Protein AF-A0A527G4D2-F1 (afdb_monomer_lite)

Foldseek 3Di:
DVVVVVVVVVVVVVVVVVVVVVVVQQPPFDDQPDDPCPVVVVVCVVDPDHDDPVRVVVVVVVNVQSRDRTHD

Sequence (72 aa):
AAWRRLAYDELLAGQVSLALVRAKVRRLSGRPLVGDGRIVEKLRAALPYSLTSSQEFALAEINADLADPERM

Secondary structure (DSSP, 8-state):
-HHHHHHHHHHHHHHHHHHHHHHHHHTSB-------SHHHHHHHHH-SSPPPHHHHHHHHHHHHHHTSSB--

pLDDT: mean 88.04, std 11.16, range [57.84, 97.81]

Structure (mmCIF, N/CA/C/O backbone):
data_AF-A0A527G4D2-F1
#
_entry.id   AF-A0A527G4D2-F1
#
loop_
_atom_site.group_PDB
_atom_site.id
_atom_site.type_symbol
_atom_site.label_atom_id
_atom_site.label_alt_id
_atom_site.label_comp_id
_atom_site.label_asym_id
_atom_site.label_entity_id
_atom_site.label_seq_id
_atom_site.pdbx_PDB_ins_code
_atom_site.Cartn_x
_atom_site.Cartn_y
_atom_site.Cartn_z
_atom_site.occupancy
_atom_site.B_iso_or_equiv
_atom_site.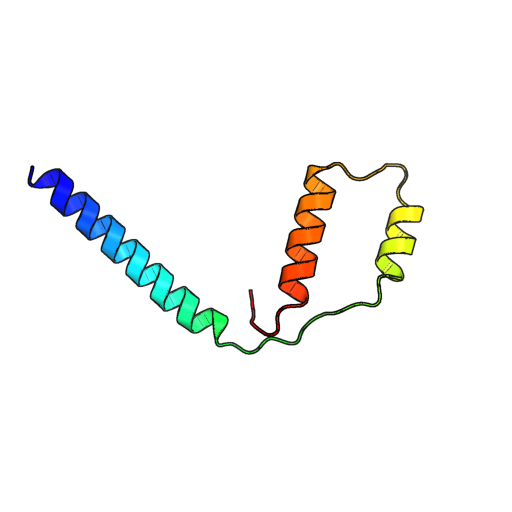auth_seq_id
_atom_site.auth_comp_id
_atom_site.auth_asym_id
_atom_site.auth_atom_id
_atom_site.pdbx_PDB_model_num
ATOM 1 N N . ALA A 1 1 ? 18.828 14.251 -29.967 1.00 75.38 1 ALA A N 1
ATOM 2 C CA . ALA A 1 1 ? 17.821 13.176 -30.143 1.00 75.38 1 ALA A CA 1
ATOM 3 C C . ALA A 1 1 ? 18.249 11.866 -29.473 1.00 75.38 1 ALA A C 1
ATOM 5 O O . ALA A 1 1 ? 17.432 11.306 -28.757 1.00 75.38 1 ALA A O 1
ATOM 6 N N . ALA A 1 2 ? 19.511 11.435 -29.622 1.00 84.06 2 ALA A N 1
ATOM 7 C CA . ALA A 1 2 ? 20.049 10.194 -29.042 1.00 84.06 2 ALA A CA 1
ATOM 8 C C . ALA A 1 2 ? 19.838 10.035 -27.518 1.00 84.06 2 ALA A C 1
ATOM 10 O O . ALA A 1 2 ? 19.348 9.002 -27.082 1.00 84.06 2 ALA A O 1
ATOM 11 N N . TRP A 1 3 ? 20.082 11.082 -26.723 1.00 91.88 3 TRP A N 1
ATOM 12 C CA . TRP A 1 3 ? 19.895 11.045 -25.261 1.00 91.88 3 TRP A CA 1
ATOM 13 C C . TRP A 1 3 ? 18.454 10.768 -24.808 1.00 91.88 3 TRP A C 1
ATOM 15 O O . TRP A 1 3 ? 18.242 10.071 -23.823 1.00 91.88 3 TRP A O 1
ATOM 25 N N . ARG A 1 4 ? 17.450 11.260 -25.551 1.00 95.12 4 ARG A N 1
ATOM 26 C CA . ARG A 1 4 ? 16.035 10.971 -25.254 1.00 95.12 4 ARG A CA 1
ATOM 27 C C . ARG A 1 4 ? 15.696 9.506 -25.498 1.00 95.12 4 ARG A C 1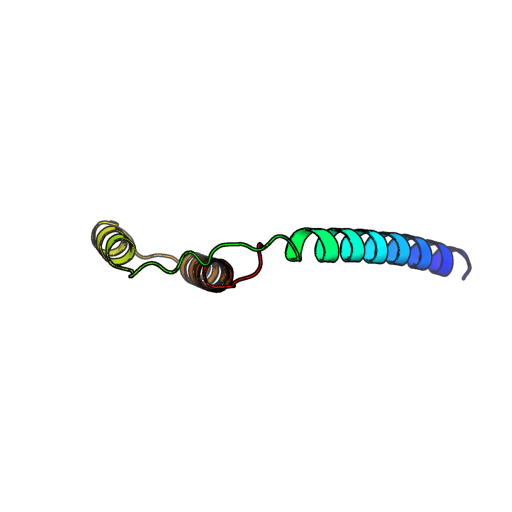
ATOM 29 O O . ARG A 1 4 ? 14.892 8.946 -24.766 1.00 95.12 4 ARG A O 1
ATOM 36 N N . ARG A 1 5 ? 16.297 8.904 -26.528 1.00 95.12 5 ARG A N 1
ATOM 37 C CA . ARG A 1 5 ? 16.085 7.492 -26.839 1.00 95.12 5 ARG A CA 1
ATOM 38 C C . ARG A 1 5 ? 16.706 6.603 -25.766 1.00 95.12 5 ARG A C 1
ATOM 40 O O . ARG A 1 5 ? 16.008 5.743 -25.254 1.00 95.12 5 ARG A O 1
ATOM 47 N N . LEU A 1 6 ? 17.948 6.888 -25.373 1.00 95.31 6 LEU A N 1
ATOM 48 C CA . LEU A 1 6 ? 18.631 6.156 -24.307 1.00 95.31 6 LEU A CA 1
ATOM 49 C C . LEU A 1 6 ? 17.843 6.197 -22.987 1.00 95.31 6 LEU A C 1
ATOM 51 O O . LEU A 1 6 ? 17.554 5.151 -22.421 1.00 95.31 6 LEU A O 1
ATOM 55 N N . ALA A 1 7 ? 17.405 7.384 -22.554 1.00 96.44 7 ALA A N 1
ATOM 56 C CA . ALA A 1 7 ? 16.614 7.525 -21.329 1.00 96.44 7 ALA A CA 1
ATOM 57 C C . ALA A 1 7 ? 15.275 6.766 -21.388 1.00 96.44 7 ALA A C 1
ATOM 59 O O . ALA A 1 7 ? 14.831 6.200 -20.390 1.00 96.44 7 ALA A O 1
ATOM 60 N N . TYR A 1 8 ? 14.621 6.744 -22.555 1.00 97.00 8 TYR A N 1
ATOM 61 C CA . TYR A 1 8 ? 13.383 5.988 -22.735 1.00 97.00 8 TYR A CA 1
ATOM 62 C C . TYR A 1 8 ? 13.628 4.479 -22.698 1.00 97.00 8 TYR A C 1
ATOM 64 O O . TYR A 1 8 ? 12.869 3.760 -22.055 1.00 97.00 8 TYR A O 1
ATOM 72 N N . ASP A 1 9 ? 14.689 4.007 -23.353 1.00 97.19 9 ASP A N 1
ATOM 73 C CA . ASP A 1 9 ? 15.043 2.589 -23.379 1.00 97.19 9 ASP A CA 1
ATOM 74 C C . ASP A 1 9 ? 15.415 2.094 -21.964 1.00 97.19 9 ASP A C 1
ATOM 76 O O . ASP A 1 9 ? 14.989 1.011 -21.564 1.00 97.19 9 ASP A O 1
ATOM 80 N N . GLU A 1 10 ? 16.105 2.910 -21.159 1.00 97.06 10 GLU A N 1
ATOM 81 C CA . GLU A 1 10 ? 16.397 2.612 -19.747 1.00 97.06 10 GLU A CA 1
ATOM 82 C C . GLU A 1 10 ? 15.132 2.571 -18.879 1.00 97.06 10 GLU A C 1
ATOM 84 O O . GLU A 1 10 ? 14.923 1.618 -18.120 1.00 97.06 10 GLU A O 1
ATOM 89 N N . LEU A 1 11 ? 14.249 3.568 -19.013 1.00 97.81 11 LEU A N 1
ATOM 90 C CA . LEU A 1 11 ? 12.972 3.581 -18.300 1.00 97.81 11 LEU A CA 1
ATOM 91 C C . LEU A 1 11 ? 12.129 2.356 -18.672 1.00 97.81 11 LEU A C 1
ATOM 93 O O . LEU A 1 11 ? 11.576 1.696 -17.791 1.00 97.81 11 LEU A O 1
ATOM 97 N N . LEU A 1 12 ? 12.048 2.035 -19.966 1.00 97.62 12 LEU A N 1
ATOM 98 C CA . LEU A 1 12 ? 11.303 0.889 -20.470 1.00 97.62 12 LEU A CA 1
ATOM 99 C C . LEU A 1 12 ? 11.875 -0.424 -19.931 1.00 97.62 12 LEU A C 1
ATOM 101 O O . LEU A 1 12 ? 11.108 -1.258 -19.454 1.00 97.62 12 LEU A O 1
ATOM 105 N N . ALA A 1 13 ? 13.198 -0.596 -19.938 1.00 97.81 13 ALA A N 1
ATOM 106 C CA . ALA A 1 13 ? 13.845 -1.767 -19.353 1.00 97.81 13 ALA A CA 1
ATOM 107 C C . ALA A 1 13 ? 13.502 -1.919 -17.859 1.00 97.81 13 ALA A C 1
ATOM 109 O O . ALA A 1 13 ? 13.189 -3.025 -17.401 1.00 97.81 13 ALA A O 1
ATOM 110 N N . GLY A 1 14 ? 13.470 -0.810 -17.112 1.00 97.12 14 GLY A N 1
ATOM 111 C CA . GLY A 1 14 ? 13.017 -0.783 -15.721 1.00 97.12 14 GLY A CA 1
ATOM 112 C C . GLY A 1 14 ? 11.549 -1.194 -15.556 1.00 97.12 14 GLY A C 1
ATOM 113 O O . GLY A 1 14 ? 11.239 -2.044 -14.719 1.00 97.12 14 GLY A O 1
ATOM 114 N N . GLN A 1 15 ? 10.645 -0.656 -16.381 1.00 97.56 15 GLN A N 1
ATOM 115 C CA . GLN A 1 15 ? 9.217 -0.999 -16.332 1.00 97.56 15 GLN A CA 1
ATOM 116 C C . GLN A 1 15 ? 8.958 -2.465 -16.699 1.00 97.56 15 GLN A C 1
ATOM 118 O O . GLN A 1 15 ? 8.172 -3.132 -16.026 1.00 97.56 15 GLN A O 1
ATOM 123 N N . VAL A 1 16 ? 9.651 -2.998 -17.711 1.00 97.44 16 VAL A N 1
ATOM 124 C CA . VAL A 1 16 ? 9.568 -4.418 -18.090 1.00 97.44 16 VAL A CA 1
ATOM 125 C C . VAL A 1 16 ? 10.057 -5.306 -16.947 1.00 97.44 16 VAL A C 1
ATOM 127 O O . VAL A 1 16 ? 9.389 -6.277 -16.593 1.00 97.44 16 VAL A O 1
ATOM 130 N N . SER A 1 17 ? 11.177 -4.948 -16.314 1.00 96.75 17 SER A N 1
ATOM 131 C CA . SER A 1 17 ? 11.716 -5.689 -15.168 1.00 96.75 17 SER A CA 1
ATOM 132 C C . SER A 1 17 ? 10.727 -5.713 -13.996 1.00 96.75 17 SER A C 1
ATOM 134 O O . SER A 1 17 ? 10.447 -6.777 -13.443 1.00 96.75 17 SER A O 1
ATOM 136 N N . LEU A 1 18 ? 10.129 -4.564 -13.660 1.00 95.25 18 LEU A N 1
ATOM 137 C CA . LEU A 1 18 ? 9.105 -4.464 -12.616 1.00 95.25 18 LEU A CA 1
ATOM 138 C C . LEU A 1 18 ? 7.849 -5.281 -12.958 1.00 95.25 18 LEU A C 1
ATOM 140 O O . LEU A 1 18 ? 7.306 -5.965 -12.089 1.00 95.25 18 LEU A O 1
ATOM 144 N N . ALA A 1 19 ? 7.396 -5.241 -14.214 1.00 93.69 19 ALA A N 1
ATOM 145 C CA . ALA A 1 19 ? 6.240 -6.004 -14.672 1.00 93.69 19 ALA A CA 1
ATOM 146 C C . ALA A 1 19 ? 6.465 -7.521 -14.552 1.00 93.69 19 ALA A C 1
ATOM 148 O O . ALA A 1 19 ? 5.583 -8.231 -14.069 1.00 93.69 19 ALA A O 1
ATOM 149 N N . LEU A 1 20 ? 7.655 -8.015 -14.912 1.00 92.94 20 LEU A N 1
ATOM 150 C CA . LEU A 1 20 ? 8.025 -9.427 -14.762 1.00 92.94 20 LEU A CA 1
ATOM 151 C C . LEU A 1 20 ? 8.035 -9.868 -13.291 1.00 92.94 20 LEU A C 1
ATOM 153 O O . LEU A 1 20 ? 7.528 -10.943 -12.965 1.00 92.94 20 LEU A O 1
ATOM 157 N N . VAL A 1 21 ? 8.565 -9.032 -12.390 1.00 90.75 21 VAL A N 1
ATOM 158 C CA . VAL A 1 21 ? 8.538 -9.304 -10.944 1.00 90.75 21 VAL A CA 1
ATOM 159 C C . VAL A 1 21 ? 7.096 -9.354 -10.431 1.00 90.75 21 VAL A C 1
ATOM 161 O O . VAL A 1 21 ? 6.724 -10.329 -9.780 1.00 90.75 21 VAL A O 1
ATOM 164 N N . ARG A 1 22 ? 6.259 -8.366 -10.776 1.00 87.38 22 ARG A N 1
ATOM 165 C CA . ARG A 1 22 ? 4.837 -8.327 -10.384 1.00 87.38 22 ARG A CA 1
ATOM 166 C C . ARG A 1 22 ? 4.065 -9.549 -10.877 1.00 87.38 22 ARG A C 1
ATOM 168 O O . ARG A 1 22 ? 3.343 -10.158 -10.095 1.00 87.38 22 ARG A O 1
ATOM 175 N N . ALA A 1 23 ? 4.263 -9.953 -12.133 1.00 86.00 23 ALA A N 1
ATOM 176 C CA . ALA A 1 23 ? 3.619 -11.137 -12.702 1.00 86.00 23 ALA A CA 1
ATOM 177 C C . ALA A 1 23 ? 3.998 -12.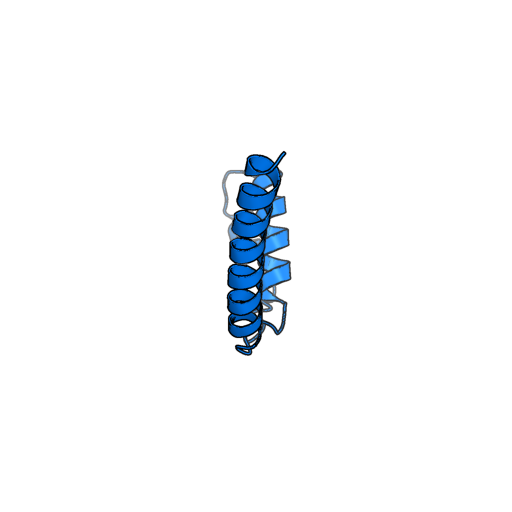429 -11.955 1.00 86.00 23 ALA A C 1
ATOM 179 O O . ALA A 1 23 ? 3.171 -13.325 -11.789 1.00 86.00 23 ALA A O 1
ATOM 180 N N . LYS A 1 24 ? 5.242 -12.526 -11.468 1.00 83.19 24 LYS A N 1
ATOM 181 C CA . LYS A 1 24 ? 5.698 -13.664 -10.662 1.00 83.19 24 LYS A CA 1
ATOM 182 C C . LYS A 1 24 ? 5.107 -13.654 -9.248 1.00 83.19 24 LYS A C 1
ATOM 184 O O . LYS A 1 24 ? 4.770 -14.722 -8.745 1.00 83.19 24 LYS A O 1
ATOM 189 N N . VAL A 1 25 ? 4.996 -12.482 -8.619 1.00 78.81 25 VAL A N 1
ATOM 190 C CA . VAL A 1 25 ? 4.483 -12.330 -7.245 1.00 78.81 25 VAL A CA 1
ATOM 191 C C . VAL A 1 25 ? 2.970 -12.549 -7.175 1.00 78.81 25 VAL A C 1
ATOM 193 O O . VAL A 1 25 ? 2.540 -13.355 -6.353 1.00 78.81 25 VAL A O 1
ATOM 196 N N . ARG A 1 26 ? 2.182 -11.949 -8.082 1.00 68.56 26 ARG A N 1
ATOM 197 C CA . ARG A 1 26 ? 0.712 -12.120 -8.136 1.00 68.56 26 ARG A CA 1
ATOM 198 C C . ARG A 1 26 ? 0.269 -13.578 -8.239 1.00 68.56 26 ARG A C 1
ATOM 200 O O . ARG A 1 26 ? -0.755 -13.971 -7.695 1.00 68.56 26 ARG A O 1
ATOM 207 N N . ARG A 1 27 ? 1.079 -14.415 -8.893 1.00 61.50 27 ARG A N 1
ATOM 208 C CA . ARG A 1 27 ? 0.791 -15.844 -9.084 1.00 61.50 27 ARG A CA 1
ATOM 209 C C . ARG A 1 27 ? 0.896 -16.674 -7.795 1.00 61.50 27 ARG A C 1
ATOM 211 O O . ARG A 1 27 ? 0.567 -17.860 -7.806 1.00 61.50 27 ARG A O 1
ATOM 218 N N . LEU A 1 28 ? 1.366 -16.098 -6.687 1.00 58.94 28 LEU A N 1
ATOM 219 C CA . LEU A 1 28 ? 1.313 -16.750 -5.383 1.00 58.94 28 LEU A CA 1
ATOM 220 C C . LEU A 1 28 ? -0.123 -16.676 -4.859 1.00 58.94 28 LEU A C 1
ATOM 222 O O . LEU A 1 28 ? -0.521 -15.662 -4.301 1.00 58.94 28 LEU A O 1
ATOM 226 N N . SER A 1 29 ? -0.880 -17.762 -5.018 1.00 57.84 29 SER A N 1
ATOM 227 C CA . SER A 1 29 ? -2.244 -17.895 -4.496 1.00 57.84 29 SER A CA 1
ATOM 228 C C . SER A 1 29 ? -2.327 -17.435 -3.035 1.00 57.84 29 SER A C 1
ATOM 230 O O . SER A 1 29 ? -1.703 -18.043 -2.154 1.00 57.84 29 SER A O 1
ATOM 232 N N . GLY A 1 30 ? -3.074 -16.360 -2.791 1.00 64.19 30 GLY A N 1
ATOM 233 C CA . GLY A 1 30 ? -3.471 -15.927 -1.460 1.00 64.19 30 GLY A CA 1
ATOM 234 C C . GLY A 1 30 ? -4.694 -16.706 -0.979 1.00 64.19 30 GLY A C 1
ATOM 235 O O . GLY A 1 30 ? -5.269 -17.519 -1.702 1.00 64.19 30 GLY A O 1
ATOM 236 N N . ARG A 1 31 ? -5.095 -16.480 0.272 1.00 72.44 31 ARG A N 1
ATOM 237 C CA . ARG A 1 31 ? -6.440 -16.831 0.740 1.00 72.44 31 ARG A CA 1
ATOM 238 C C . ARG A 1 31 ? -7.168 -15.515 0.990 1.00 72.44 31 ARG A C 1
ATOM 240 O O . ARG A 1 31 ? -6.650 -14.757 1.812 1.00 72.44 31 ARG A O 1
ATOM 247 N N . PRO A 1 32 ? -8.318 -15.264 0.341 1.00 77.50 32 PRO A N 1
ATOM 248 C CA . PRO A 1 32 ? -9.129 -14.094 0.639 1.00 77.50 32 PRO A CA 1
ATOM 249 C C . PRO A 1 32 ? -9.407 -14.005 2.136 1.00 77.50 32 PRO A C 1
ATOM 251 O O . PRO A 1 32 ? -9.798 -14.997 2.762 1.00 77.50 32 PRO A O 1
ATOM 254 N N . LEU A 1 33 ? -9.212 -12.823 2.710 1.00 78.25 33 LEU A N 1
ATOM 255 C CA . LEU A 1 33 ? -9.457 -12.559 4.122 1.00 78.25 33 LEU A CA 1
ATOM 256 C C . LEU A 1 33 ? -10.756 -11.765 4.280 1.00 78.25 33 LEU A C 1
ATOM 258 O O . LEU A 1 33 ? -10.770 -10.623 4.732 1.00 78.25 33 LEU A O 1
ATOM 262 N N . VAL A 1 34 ? -11.869 -12.387 3.889 1.00 78.06 34 VAL A N 1
ATOM 263 C CA . VAL A 1 34 ? -13.197 -11.775 3.994 1.00 78.06 34 VAL A CA 1
ATOM 264 C C . VAL A 1 34 ? -13.725 -11.958 5.417 1.00 78.06 34 VAL A C 1
ATOM 266 O O . VAL A 1 34 ? -14.179 -13.036 5.800 1.00 78.06 34 VAL A O 1
ATOM 269 N N . GLY A 1 35 ? -13.625 -10.900 6.220 1.00 82.12 35 GLY A N 1
ATOM 270 C CA . GLY A 1 35 ? -14.256 -10.825 7.536 1.00 82.12 35 GLY A CA 1
ATOM 271 C C . GLY A 1 35 ? -15.747 -10.482 7.455 1.00 82.12 35 GLY A C 1
ATOM 272 O O . GLY A 1 35 ? -16.245 -10.014 6.437 1.00 82.12 35 GLY A O 1
ATOM 273 N N . ASP A 1 36 ? -16.463 -10.660 8.564 1.00 85.00 36 ASP A N 1
ATOM 274 C CA . ASP A 1 36 ? -17.894 -10.340 8.696 1.00 85.00 36 ASP A CA 1
ATOM 275 C C . ASP A 1 36 ? -18.171 -8.894 9.164 1.00 85.00 36 ASP A C 1
ATOM 277 O O . ASP A 1 36 ? -19.309 -8.541 9.472 1.00 85.00 36 ASP A O 1
ATOM 281 N N . GLY A 1 37 ? -17.124 -8.070 9.283 1.00 88.12 37 GLY A N 1
ATOM 282 C CA . GLY A 1 37 ? -17.195 -6.668 9.709 1.00 88.12 37 GLY A CA 1
ATOM 283 C C . GLY A 1 37 ? -17.471 -6.441 11.201 1.00 88.12 37 GLY A C 1
ATOM 284 O O . GLY A 1 37 ? -17.327 -5.319 11.679 1.00 88.12 37 GLY A O 1
ATOM 285 N N .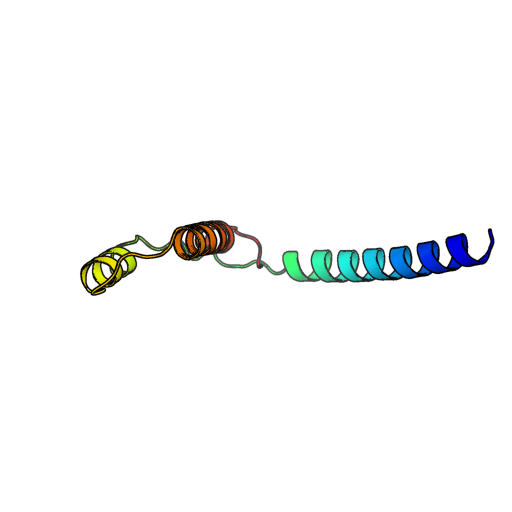 ARG A 1 38 ? -17.793 -7.473 11.994 1.00 93.06 38 ARG A N 1
ATOM 286 C CA . ARG A 1 38 ? -18.285 -7.291 13.376 1.00 93.06 38 ARG A CA 1
ATOM 287 C C . ARG A 1 38 ? -17.271 -6.634 14.308 1.00 93.06 38 ARG A C 1
ATOM 289 O O . ARG A 1 38 ? -17.646 -5.851 15.178 1.00 93.06 38 ARG A O 1
ATOM 296 N N . ILE A 1 39 ? -15.989 -6.967 14.160 1.00 91.38 39 ILE A N 1
ATOM 297 C CA . ILE A 1 39 ? -14.910 -6.364 14.960 1.00 91.38 39 ILE A CA 1
ATOM 298 C C . ILE A 1 39 ? -14.658 -4.921 14.516 1.00 91.38 39 ILE A C 1
ATOM 300 O O . ILE A 1 39 ? -14.452 -4.055 15.362 1.00 91.38 39 ILE A O 1
ATOM 304 N N . VAL A 1 40 ? -14.725 -4.660 13.208 1.00 91.56 40 VAL A N 1
ATOM 305 C CA . VAL A 1 40 ? -14.536 -3.320 12.638 1.00 91.56 40 VAL A CA 1
ATOM 306 C C . VAL A 1 40 ? -15.619 -2.373 13.149 1.00 91.56 40 VAL A C 1
ATOM 308 O O . VAL A 1 40 ? -15.293 -1.291 13.624 1.00 91.56 40 VAL A O 1
ATOM 311 N N . GLU A 1 41 ? -16.881 -2.806 13.163 1.00 92.75 41 GLU A N 1
ATOM 312 C CA . GLU A 1 41 ? -17.987 -2.004 13.697 1.00 92.75 41 GLU A CA 1
ATOM 313 C C . GLU A 1 41 ? -17.839 -1.720 15.195 1.00 92.75 41 GLU A C 1
ATOM 315 O O . GLU A 1 41 ? -18.013 -0.585 15.639 1.00 92.75 41 GLU A O 1
ATOM 320 N N . LYS A 1 42 ? -17.435 -2.722 15.987 1.00 95.62 42 LYS A N 1
ATOM 321 C CA . LYS A 1 42 ? -17.144 -2.516 17.416 1.00 95.62 42 LYS A CA 1
ATOM 322 C C . LYS A 1 42 ? -16.022 -1.504 17.631 1.00 95.62 42 LYS A C 1
ATOM 324 O O . LYS A 1 42 ? -16.116 -0.685 18.540 1.00 95.62 42 LYS A O 1
ATOM 329 N N . LEU A 1 43 ? -14.974 -1.559 16.809 1.00 93.50 43 LEU A N 1
ATOM 330 C CA . LEU A 1 43 ? -13.862 -0.619 16.886 1.00 93.50 43 LEU A CA 1
ATOM 331 C C . LEU A 1 43 ? -14.328 0.793 16.526 1.00 93.50 43 LEU A C 1
ATOM 333 O O . LEU A 1 43 ? -14.073 1.716 17.289 1.00 93.50 43 LEU A O 1
ATOM 337 N N . ARG A 1 44 ? -15.066 0.952 15.420 1.00 93.50 44 ARG A N 1
ATOM 338 C CA . ARG A 1 44 ? -15.6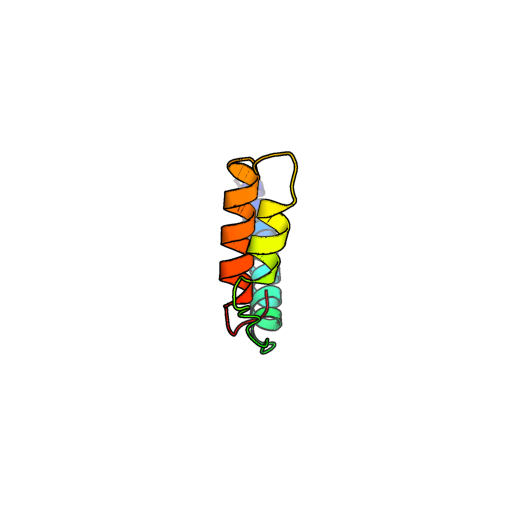25 2.241 14.986 1.00 93.50 44 ARG A CA 1
ATOM 339 C C . ARG A 1 44 ? -16.497 2.879 16.063 1.00 93.50 44 ARG A C 1
ATOM 341 O O . ARG A 1 44 ? -16.347 4.065 16.324 1.00 93.50 44 ARG A O 1
ATOM 348 N N . ALA A 1 45 ? -17.342 2.093 16.728 1.00 95.31 45 ALA A N 1
ATOM 349 C CA . ALA A 1 45 ? -18.178 2.572 17.827 1.00 95.31 45 ALA A CA 1
ATOM 350 C C . ALA A 1 45 ? -17.378 2.969 19.084 1.00 95.31 45 ALA A C 1
ATOM 352 O O . ALA A 1 45 ? -17.840 3.793 19.868 1.00 95.31 45 ALA A O 1
ATOM 353 N N . ALA A 1 46 ? -16.195 2.383 19.292 1.00 97.25 46 ALA A N 1
ATOM 354 C CA . ALA A 1 46 ? -15.330 2.675 20.435 1.00 97.25 46 ALA A CA 1
ATOM 355 C C . ALA A 1 46 ? -14.391 3.874 20.206 1.00 97.25 46 ALA A C 1
ATOM 357 O O . ALA A 1 46 ? -13.791 4.368 21.162 1.00 97.25 46 ALA A O 1
ATOM 358 N N . LEU A 1 47 ? -14.229 4.337 18.962 1.00 95.56 47 LEU A N 1
ATOM 359 C CA . LEU A 1 47 ? -13.361 5.469 18.656 1.00 95.56 47 LEU A CA 1
ATOM 360 C C . LEU A 1 47 ? -14.013 6.788 19.107 1.00 95.56 47 LEU A C 1
ATOM 362 O O . LEU A 1 47 ? -15.154 7.065 18.743 1.00 95.56 47 LEU A O 1
ATOM 366 N N . PRO A 1 48 ? -13.289 7.663 19.831 1.00 96.50 48 PRO A N 1
ATOM 367 C CA . PRO A 1 48 ? -13.801 8.975 20.236 1.00 96.50 48 PRO A CA 1
ATOM 368 C C . PRO A 1 48 ? -13.760 10.012 19.095 1.00 96.50 48 PRO A C 1
ATOM 370 O O . PRO A 1 48 ? -13.854 11.212 19.340 1.00 96.50 48 PRO A O 1
ATOM 373 N N . TYR A 1 49 ? -13.566 9.569 17.853 1.00 95.00 49 TYR A N 1
ATOM 374 C CA . TYR A 1 49 ? -13.488 10.394 16.654 1.00 95.00 49 TYR A CA 1
ATOM 375 C C . TYR A 1 49 ? -14.006 9.617 15.443 1.00 95.00 49 TYR A C 1
ATOM 377 O O . TYR A 1 49 ? -14.007 8.387 15.423 1.00 95.00 49 TYR A O 1
ATOM 385 N N . SER A 1 50 ? -14.409 10.349 14.409 1.00 94.81 50 SER A N 1
ATOM 386 C CA . SER A 1 50 ? -14.735 9.774 13.106 1.00 94.81 50 SER A CA 1
ATOM 387 C C . SER A 1 50 ? -13.489 9.701 12.231 1.00 94.81 50 SER A C 1
ATOM 389 O O . SER A 1 50 ? -12.587 10.534 12.351 1.00 94.81 50 SER A O 1
ATOM 391 N N . LEU A 1 51 ? -13.439 8.711 11.343 1.00 95.88 51 LEU A N 1
ATOM 392 C CA . LEU A 1 51 ? -12.369 8.627 10.359 1.00 95.88 51 LEU A CA 1
ATOM 393 C C . LEU A 1 51 ? -12.469 9.782 9.361 1.00 95.88 51 LEU A C 1
ATOM 395 O O . LEU A 1 51 ? -13.553 10.268 9.034 1.00 95.88 51 LEU A O 1
ATOM 399 N N . THR A 1 52 ? -11.318 10.217 8.868 1.00 97.44 52 THR A N 1
ATOM 400 C CA . THR A 1 52 ? -11.252 11.187 7.777 1.00 97.44 52 THR A CA 1
ATOM 401 C C . THR A 1 52 ? -11.618 10.522 6.454 1.00 97.44 52 THR A C 1
ATOM 403 O O . THR A 1 52 ? -11.483 9.309 6.291 1.00 97.44 52 THR A O 1
ATOM 406 N N . SER A 1 53 ? -11.999 11.319 5.456 1.00 97.81 53 SER A N 1
ATOM 407 C CA . SER A 1 53 ? -12.319 10.800 4.121 1.00 97.81 53 SER A CA 1
ATOM 408 C C . SER A 1 53 ? -11.167 9.998 3.506 1.00 97.81 53 SER A C 1
ATOM 410 O O . SER A 1 53 ? -11.400 8.975 2.870 1.00 97.81 53 SER A O 1
ATOM 412 N N . SER A 1 54 ? -9.918 10.418 3.729 1.00 97.75 54 SER A N 1
ATOM 413 C CA . SER A 1 54 ? -8.739 9.692 3.244 1.00 97.75 54 SER A CA 1
ATOM 414 C C . SER A 1 54 ? -8.539 8.354 3.957 1.00 97.75 54 SER A C 1
ATOM 416 O O . SER A 1 54 ? -8.098 7.393 3.334 1.00 97.75 54 SER A O 1
ATOM 418 N N . GLN A 1 55 ? -8.869 8.273 5.250 1.00 96.12 55 GLN A N 1
ATOM 419 C CA . GLN A 1 55 ? -8.819 7.017 6.002 1.00 96.12 55 GLN A CA 1
ATOM 420 C C . GLN A 1 55 ? -9.904 6.047 5.530 1.00 96.12 55 GLN A C 1
ATOM 422 O O . GLN A 1 55 ? -9.613 4.871 5.334 1.00 96.12 55 GLN A O 1
ATOM 427 N N . GLU A 1 56 ? -11.126 6.533 5.296 1.00 96.31 56 GLU A N 1
ATOM 428 C CA . GLU A 1 56 ? -12.209 5.712 4.738 1.00 96.31 56 GLU A CA 1
ATOM 429 C C . GLU A 1 56 ? -11.850 5.173 3.349 1.00 96.31 56 GLU A C 1
ATOM 431 O O . GLU A 1 56 ? -12.036 3.988 3.076 1.00 96.31 56 GLU A O 1
ATOM 436 N N . PHE A 1 57 ? -11.269 6.019 2.494 1.00 97.00 57 PHE A N 1
ATOM 437 C CA . PHE A 1 57 ? -10.810 5.614 1.167 1.00 97.00 57 PHE A CA 1
ATOM 438 C C . PHE A 1 57 ? -9.727 4.528 1.239 1.00 97.00 57 PHE A C 1
ATOM 440 O O . PHE A 1 57 ? -9.868 3.481 0.613 1.00 97.00 57 PHE A O 1
ATOM 447 N N . ALA A 1 58 ? -8.696 4.729 2.065 1.00 96.06 58 ALA A N 1
ATOM 448 C CA . ALA A 1 58 ? -7.628 3.746 2.237 1.00 96.06 58 ALA A CA 1
ATOM 449 C C . ALA A 1 58 ? -8.155 2.401 2.770 1.00 96.06 58 ALA A C 1
ATOM 451 O O . ALA A 1 58 ? -7.731 1.342 2.315 1.00 96.06 58 ALA A O 1
ATOM 452 N N . LEU A 1 59 ? -9.108 2.422 3.710 1.00 93.69 59 LEU A N 1
ATOM 453 C CA . LEU A 1 59 ? -9.741 1.200 4.210 1.00 93.69 59 LEU A CA 1
ATOM 454 C C . LEU A 1 59 ? -10.553 0.486 3.128 1.00 93.69 59 LEU A C 1
ATOM 456 O O . LEU A 1 59 ? -10.537 -0.742 3.078 1.00 93.69 59 LEU A O 1
ATOM 460 N N . ALA A 1 60 ? -11.257 1.225 2.269 1.00 92.81 60 ALA A N 1
ATOM 461 C CA . ALA A 1 60 ? -11.991 0.636 1.154 1.00 92.81 60 ALA A CA 1
ATOM 462 C C . ALA A 1 60 ? -11.046 -0.068 0.165 1.00 92.81 60 ALA A C 1
ATOM 464 O O . ALA A 1 60 ? -11.324 -1.203 -0.219 1.00 92.81 60 ALA A O 1
ATOM 465 N N . GLU A 1 61 ? -9.914 0.554 -0.181 1.00 94.31 61 GLU A N 1
ATOM 466 C CA . GLU A 1 61 ? -8.896 -0.057 -1.047 1.00 94.31 61 GLU A CA 1
ATOM 467 C C . GLU A 1 61 ? -8.290 -1.318 -0.419 1.00 94.31 61 GLU A C 1
ATOM 469 O O . GLU A 1 61 ? -8.227 -2.357 -1.072 1.00 94.31 61 GLU A O 1
ATOM 474 N N . ILE A 1 62 ? -7.918 -1.265 0.866 1.00 90.69 62 ILE A N 1
ATOM 475 C CA . ILE A 1 62 ? -7.362 -2.421 1.588 1.00 90.69 62 ILE A CA 1
ATOM 476 C C . ILE A 1 62 ? -8.372 -3.572 1.642 1.00 90.69 62 ILE A C 1
ATOM 478 O O . ILE A 1 62 ? -8.010 -4.720 1.406 1.00 90.69 62 ILE A O 1
ATOM 482 N N . ASN A 1 63 ? -9.640 -3.292 1.951 1.00 89.94 63 ASN A N 1
ATOM 483 C CA . ASN A 1 63 ? -10.666 -4.333 2.035 1.00 89.94 63 ASN A CA 1
ATOM 484 C C . ASN A 1 63 ? -10.959 -4.969 0.671 1.00 89.94 63 ASN A C 1
ATOM 486 O O . ASN A 1 63 ? -11.208 -6.172 0.610 1.00 89.94 63 ASN A O 1
ATOM 490 N N . ALA A 1 64 ? -10.934 -4.180 -0.407 1.00 88.25 64 ALA A N 1
ATOM 491 C CA . ALA A 1 64 ? -11.084 -4.698 -1.762 1.00 88.25 64 ALA A CA 1
ATOM 492 C C . ALA A 1 64 ? -9.918 -5.628 -2.134 1.00 88.25 64 ALA A C 1
ATOM 494 O O . ALA A 1 64 ? -10.154 -6.711 -2.661 1.00 88.25 64 ALA A O 1
ATOM 495 N N . ASP A 1 65 ? -8.689 -5.240 -1.79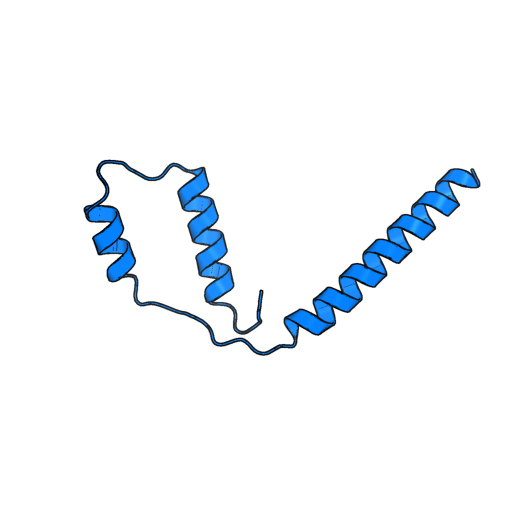4 1.00 86.62 65 ASP A N 1
ATOM 496 C CA . ASP A 1 65 ? -7.485 -6.032 -2.055 1.00 86.62 65 ASP A CA 1
ATOM 497 C C . ASP A 1 65 ? -7.441 -7.328 -1.223 1.00 86.62 65 ASP A C 1
ATOM 499 O O . ASP A 1 65 ? -7.183 -8.405 -1.751 1.00 86.62 65 ASP A O 1
ATOM 503 N N . LEU A 1 66 ? -7.820 -7.275 0.060 1.00 84.81 66 LEU A N 1
ATOM 504 C CA . LEU A 1 66 ? -7.911 -8.464 0.922 1.00 84.81 66 LEU A CA 1
ATOM 505 C C . LEU A 1 66 ? -8.977 -9.477 0.475 1.00 84.81 66 LEU A C 1
ATOM 507 O O . LEU A 1 66 ? -8.907 -10.649 0.860 1.00 84.81 66 LEU A O 1
ATOM 511 N N . ALA A 1 67 ? -9.986 -9.034 -0.277 1.00 85.12 67 ALA A N 1
ATOM 512 C CA . ALA A 1 67 ? -11.016 -9.901 -0.836 1.00 85.12 67 ALA A CA 1
ATOM 513 C C . ALA A 1 67 ? -10.574 -10.586 -2.142 1.00 85.12 67 ALA A C 1
ATOM 515 O O . ALA A 1 67 ? -11.220 -11.554 -2.557 1.00 85.12 67 ALA A O 1
ATOM 516 N N . ASP A 1 68 ? -9.497 -10.115 -2.776 1.00 82.06 68 ASP A N 1
ATOM 517 C CA . ASP A 1 68 ? -8.982 -10.683 -4.018 1.00 82.06 68 ASP A CA 1
ATOM 518 C C . ASP A 1 68 ? -8.353 -12.075 -3.756 1.00 82.06 68 ASP A C 1
ATOM 520 O O . ASP A 1 68 ? -7.647 -12.281 -2.761 1.00 82.06 68 ASP A O 1
ATOM 524 N N . PRO A 1 69 ? -8.639 -13.095 -4.588 1.00 72.31 69 PRO A N 1
ATOM 525 C CA . PRO A 1 69 ? -7.966 -14.395 -4.518 1.00 72.31 69 PRO A CA 1
ATOM 526 C C . PRO A 1 69 ? -6.464 -14.352 -4.843 1.00 72.31 69 PRO A C 1
ATOM 528 O O . PRO A 1 69 ? -5.732 -15.279 -4.466 1.00 72.31 69 PRO A O 1
ATOM 531 N N . GLU A 1 70 ? -5.987 -13.323 -5.541 1.00 70.25 70 GLU A N 1
ATOM 532 C CA . GLU A 1 70 ? -4.562 -13.113 -5.793 1.00 70.25 70 GLU A CA 1
ATOM 533 C C . GLU A 1 70 ? -3.887 -12.406 -4.606 1.00 70.25 70 GLU A C 1
ATOM 535 O O . GLU A 1 70 ? -4.504 -11.633 -3.880 1.00 70.25 70 GLU A O 1
ATOM 540 N N . ARG A 1 71 ? -2.599 -12.683 -4.361 1.00 62.59 71 ARG A N 1
ATOM 541 C CA . ARG A 1 71 ? -1.836 -11.891 -3.381 1.00 62.59 71 ARG A CA 1
ATOM 542 C C . ARG A 1 71 ? -1.615 -10.472 -3.910 1.00 62.59 71 ARG A C 1
ATOM 544 O O . ARG A 1 71 ? -1.274 -10.323 -5.086 1.00 62.59 71 ARG A O 1
ATOM 551 N N . MET A 1 72 ? -1.683 -9.501 -2.994 1.00 57.84 72 MET A N 1
ATOM 552 C CA . MET A 1 72 ? -1.136 -8.147 -3.164 1.00 57.84 72 MET A CA 1
ATOM 553 C C . MET A 1 72 ? 0.306 -8.173 -3.692 1.00 57.84 72 MET A C 1
ATOM 555 O O . MET A 1 72 ? 1.120 -8.970 -3.157 1.00 57.84 72 MET A O 1
#

Radius of gyration: 19.96 Å; chains: 1; bounding box: 38×31×51 Å